Protein AF-A0A954MHF6-F1 (afdb_monomer_lite)

Foldseek 3Di:
DQALVNVVVVQVPDPLEDEDALVVVVVVVPDPADWDWDADVRNQWTWTARPVSRHIYIYHVVRNVPDPPPPPPPPPDD

pLDDT: mean 80.35, std 13.94, range [46.03, 93.88]

Secondary structure (DSSP, 8-state):
---HHHHHHHHHH-TTEEE--HHHHHHHHTSSS--EE--BGGGTEEEEE-TTT--EEEEEHHHHHTS-----------

Sequence (78 aa):
MTTVVDLRAELALRTDCQFVCADEFVSRLTSHSAYERCDEPAANLLGLMNPETGRRFLVGAEEVSRRPFAARPVSAGA

Structure (mmCIF, N/CA/C/O backbone):
data_AF-A0A954MHF6-F1
#
_entry.id   AF-A0A954MHF6-F1
#
loop_
_atom_site.group_PDB
_atom_site.id
_atom_site.type_symbol
_atom_site.label_atom_id
_atom_site.label_alt_id
_atom_site.label_comp_id
_atom_site.label_asym_id
_atom_site.label_entity_id
_atom_site.label_seq_id
_atom_site.pdbx_PDB_ins_code
_atom_site.Cartn_x
_atom_site.Cartn_y
_atom_site.Cartn_z
_atom_site.occupancy
_atom_site.B_iso_or_equiv
_atom_site.auth_seq_id
_atom_site.auth_comp_id
_atom_site.auth_asym_id
_atom_site.auth_atom_id
_atom_site.pdbx_PDB_model_num
ATOM 1 N N . MET A 1 1 ? 0.878 2.910 -24.654 1.00 54.25 1 MET A N 1
ATOM 2 C CA . MET A 1 1 ? 1.431 2.007 -23.624 1.00 54.25 1 MET A CA 1
ATOM 3 C C . MET A 1 1 ? 1.771 2.865 -22.424 1.00 54.25 1 MET A C 1
ATOM 5 O O . MET A 1 1 ? 2.738 3.610 -22.492 1.00 54.25 1 MET A O 1
ATOM 9 N N . THR A 1 2 ? 0.944 2.823 -21.385 1.00 66.88 2 THR A N 1
ATOM 10 C CA . THR A 1 2 ? 1.244 3.453 -20.093 1.00 66.88 2 THR A CA 1
ATOM 11 C C . THR A 1 2 ? 2.364 2.650 -19.435 1.00 66.88 2 THR A C 1
ATOM 13 O O . THR A 1 2 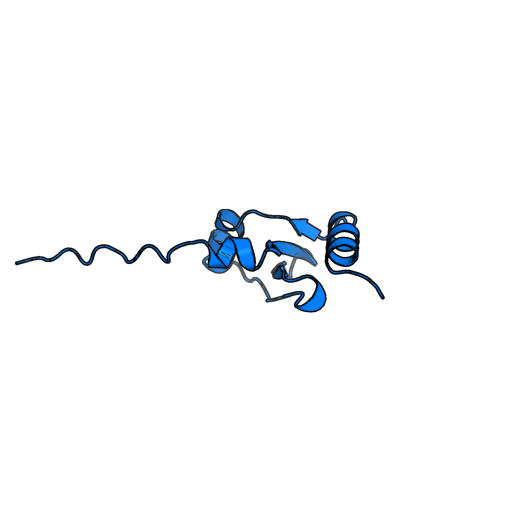? 2.304 1.420 -19.413 1.00 66.88 2 THR A O 1
ATOM 16 N N . THR A 1 3 ? 3.432 3.311 -18.994 1.00 79.31 3 THR A N 1
ATOM 17 C CA . THR A 1 3 ? 4.573 2.625 -18.369 1.00 79.31 3 THR A CA 1
ATOM 18 C C . THR A 1 3 ? 4.347 2.467 -16.865 1.00 79.31 3 THR A C 1
ATOM 20 O O . THR A 1 3 ? 3.539 3.180 -16.278 1.00 79.31 3 THR A O 1
ATOM 23 N N . VAL A 1 4 ? 5.096 1.568 -16.217 1.00 77.12 4 VAL A N 1
ATOM 24 C CA . VAL A 1 4 ? 5.083 1.398 -14.748 1.00 77.12 4 VAL A CA 1
ATOM 25 C C . VAL A 1 4 ? 5.330 2.731 -14.025 1.00 77.12 4 VAL A C 1
ATOM 27 O O . VAL A 1 4 ? 4.724 3.006 -12.994 1.00 77.12 4 VAL A O 1
ATOM 30 N N . VAL A 1 5 ? 6.208 3.574 -14.578 1.00 77.19 5 VAL A N 1
ATOM 31 C CA . VAL A 1 5 ? 6.539 4.898 -14.027 1.00 77.19 5 VAL A CA 1
ATOM 32 C C . VAL A 1 5 ? 5.347 5.851 -14.124 1.00 77.19 5 VAL A C 1
ATOM 34 O O . VAL A 1 5 ? 5.068 6.570 -13.169 1.00 77.19 5 VAL A O 1
ATOM 37 N N . ASP A 1 6 ? 4.627 5.809 -15.243 1.00 79.19 6 ASP A N 1
ATOM 38 C CA . ASP A 1 6 ? 3.452 6.645 -15.499 1.00 79.19 6 ASP A CA 1
ATOM 39 C C . ASP A 1 6 ? 2.304 6.284 -14.539 1.00 79.19 6 ASP A C 1
ATOM 41 O O . ASP A 1 6 ? 1.799 7.152 -13.836 1.00 79.19 6 ASP A O 1
ATOM 45 N N . LEU A 1 7 ? 2.027 4.985 -14.349 1.00 78.38 7 LEU A N 1
ATOM 46 C CA . LEU A 1 7 ? 1.023 4.504 -13.385 1.00 78.38 7 LEU A CA 1
ATOM 47 C C . LEU A 1 7 ? 1.347 4.909 -11.939 1.00 78.38 7 LEU A C 1
ATOM 49 O O . LEU A 1 7 ? 0.457 5.271 -11.169 1.00 78.38 7 LEU A O 1
ATOM 53 N N . ARG A 1 8 ? 2.627 4.862 -11.543 1.00 79.88 8 ARG A N 1
ATOM 54 C CA . ARG A 1 8 ? 3.051 5.315 -10.208 1.00 79.88 8 ARG A CA 1
ATOM 55 C C . ARG A 1 8 ? 2.871 6.823 -10.042 1.00 79.88 8 ARG A C 1
ATOM 57 O O . ARG A 1 8 ? 2.463 7.252 -8.966 1.00 79.88 8 ARG A O 1
ATOM 64 N N . ALA A 1 9 ? 3.157 7.608 -11.081 1.00 80.62 9 ALA A N 1
ATOM 65 C CA . ALA A 1 9 ? 2.945 9.052 -11.069 1.00 80.62 9 ALA A CA 1
ATOM 66 C C . ALA A 1 9 ? 1.450 9.401 -10.988 1.00 80.62 9 ALA A C 1
ATOM 68 O O . ALA A 1 9 ? 1.070 10.241 -10.176 1.00 80.62 9 ALA A O 1
ATOM 69 N N . GLU A 1 10 ? 0.591 8.709 -11.739 1.00 82.38 10 GLU A N 1
ATOM 70 C CA . GLU A 1 10 ? -0.865 8.875 -11.669 1.00 82.38 10 GLU A CA 1
ATOM 71 C C . GLU A 1 10 ? -1.411 8.571 -10.267 1.00 82.38 10 GLU A C 1
ATOM 73 O O . GLU A 1 10 ? -2.193 9.346 -9.714 1.00 82.38 10 GLU A O 1
ATOM 78 N N . LEU A 1 11 ? -0.957 7.479 -9.645 1.00 80.00 11 LEU A N 1
ATOM 79 C CA . LEU A 1 11 ? -1.342 7.129 -8.276 1.00 80.00 11 LEU A CA 1
ATOM 80 C C . LEU A 1 11 ? -0.805 8.129 -7.245 1.00 80.00 11 LEU A C 1
ATOM 82 O O . LEU A 1 11 ? -1.459 8.363 -6.236 1.00 80.00 11 LEU A O 1
ATOM 86 N N . ALA A 1 12 ? 0.351 8.752 -7.484 1.00 77.62 12 ALA A N 1
ATOM 87 C CA . ALA A 1 12 ? 0.902 9.770 -6.587 1.00 77.62 12 ALA A CA 1
ATOM 88 C C . ALA A 1 12 ? 0.128 11.099 -6.641 1.00 77.62 12 ALA A C 1
ATOM 90 O O . ALA A 1 12 ? 0.159 11.866 -5.681 1.00 77.62 12 ALA A O 1
ATOM 91 N N . LEU A 1 13 ? -0.575 11.370 -7.744 1.00 83.62 13 LEU A N 1
ATOM 92 C CA . LEU A 1 13 ? -1.409 12.564 -7.913 1.00 83.62 13 LEU A CA 1
ATOM 93 C C . LEU A 1 13 ? -2.792 12.423 -7.263 1.00 83.62 13 LEU A C 1
ATOM 95 O O . LEU A 1 13 ? -3.503 13.415 -7.088 1.00 83.62 13 LEU A O 1
ATOM 99 N N . ARG A 1 14 ? -3.187 11.201 -6.899 1.00 84.00 14 ARG A N 1
ATOM 100 C CA . ARG A 1 14 ? -4.470 10.915 -6.261 1.00 84.00 14 ARG A CA 1
ATOM 101 C C . ARG A 1 14 ? -4.425 11.240 -4.773 1.00 84.00 14 ARG A C 1
ATOM 103 O O . ARG A 1 14 ? -3.662 10.651 -4.020 1.00 84.00 14 ARG A O 1
ATOM 110 N N . THR A 1 15 ? -5.312 12.122 -4.323 1.00 83.31 15 THR A N 1
ATOM 111 C CA . THR A 1 15 ? -5.447 12.518 -2.910 1.00 83.31 15 THR A CA 1
ATOM 112 C C . THR A 1 15 ? -5.916 11.390 -1.989 1.00 83.31 15 THR A C 1
ATOM 114 O O . THR A 1 15 ? -5.737 11.479 -0.774 1.00 83.31 15 THR A O 1
ATOM 117 N N . ASP A 1 16 ? -6.506 10.330 -2.544 1.00 86.75 16 ASP A N 1
ATOM 118 C CA . ASP A 1 16 ? -6.881 9.117 -1.815 1.00 86.75 16 ASP A CA 1
ATOM 119 C C . ASP A 1 16 ? -5.729 8.111 -1.666 1.00 86.75 16 ASP A C 1
ATOM 121 O O . ASP A 1 16 ? -5.857 7.153 -0.905 1.00 86.75 16 ASP A O 1
ATOM 125 N N . CYS A 1 17 ? -4.607 8.326 -2.356 1.00 88.19 17 CYS A N 1
ATOM 126 C CA . CYS A 1 17 ? -3.449 7.443 -2.348 1.00 88.19 17 CYS A CA 1
ATOM 127 C C . CYS A 1 17 ? -2.291 8.059 -1.556 1.00 88.19 17 CYS A C 1
ATOM 129 O O . CYS A 1 17 ? -1.922 9.217 -1.729 1.00 88.19 17 CYS A O 1
ATOM 131 N N . GLN A 1 18 ? -1.678 7.255 -0.698 1.00 90.56 18 GLN A N 1
ATOM 132 C CA . GLN A 1 18 ? -0.509 7.622 0.081 1.00 90.56 18 GLN A CA 1
ATOM 133 C C . GLN A 1 18 ? 0.579 6.575 -0.133 1.00 90.56 18 GLN A C 1
ATOM 135 O O . GLN A 1 18 ? 0.402 5.400 0.191 1.00 90.56 18 GLN A O 1
ATOM 140 N N . PHE A 1 19 ? 1.725 7.007 -0.654 1.00 90.06 19 PHE A N 1
ATOM 141 C CA . PHE A 1 19 ? 2.910 6.161 -0.704 1.00 90.06 19 PHE A CA 1
ATOM 142 C C . PHE A 1 19 ? 3.545 6.104 0.680 1.00 90.06 19 PHE A C 1
ATOM 144 O O . PHE A 1 19 ? 3.834 7.136 1.287 1.00 90.06 19 PHE A O 1
ATOM 151 N N . VAL A 1 20 ? 3.730 4.890 1.179 1.00 90.69 20 VAL A N 1
ATOM 152 C CA . VAL A 1 20 ? 4.300 4.621 2.496 1.00 90.69 20 VAL A CA 1
ATOM 153 C C . VAL A 1 20 ? 5.534 3.748 2.346 1.00 90.69 20 VAL A C 1
ATOM 155 O O . VAL A 1 20 ? 5.655 2.979 1.393 1.00 90.69 20 VAL A O 1
ATOM 158 N N . CYS A 1 21 ? 6.446 3.849 3.307 1.00 89.31 21 CYS A N 1
ATOM 159 C CA . CYS A 1 21 ? 7.599 2.963 3.362 1.00 89.31 21 CYS A CA 1
ATOM 160 C C . CYS A 1 21 ? 7.170 1.537 3.748 1.00 89.31 21 CYS A C 1
ATOM 162 O O . CYS A 1 21 ? 6.153 1.338 4.420 1.00 89.31 21 CYS A O 1
ATOM 164 N N . ALA A 1 22 ? 8.005 0.547 3.435 1.00 88.06 22 ALA A N 1
ATOM 165 C CA . ALA A 1 22 ? 7.783 -0.854 3.799 1.00 88.06 22 ALA A CA 1
ATOM 166 C C . ALA A 1 22 ? 7.526 -1.079 5.300 1.00 88.06 22 ALA A C 1
ATOM 168 O O . ALA A 1 22 ? 6.781 -1.990 5.651 1.00 88.06 22 ALA A O 1
ATOM 169 N N . ASP A 1 23 ? 8.104 -0.262 6.188 1.00 87.81 23 ASP A N 1
ATOM 170 C CA . ASP A 1 23 ? 7.860 -0.386 7.632 1.00 87.81 23 ASP A CA 1
ATOM 171 C C . ASP A 1 23 ? 6.425 -0.058 8.011 1.00 87.81 23 ASP A C 1
ATOM 173 O O . ASP A 1 23 ? 5.747 -0.843 8.669 1.00 87.81 23 ASP A O 1
ATOM 177 N N . GLU A 1 24 ? 5.949 1.083 7.524 1.00 89.62 24 GLU A N 1
ATOM 178 C CA . GLU A 1 24 ? 4.597 1.540 7.785 1.00 89.62 24 GLU A CA 1
ATOM 179 C C . GLU A 1 24 ? 3.578 0.611 7.118 1.00 89.62 24 GLU A C 1
ATOM 181 O O . GLU A 1 24 ? 2.556 0.288 7.721 1.00 89.62 24 GLU A O 1
ATOM 186 N N . PHE A 1 25 ? 3.883 0.107 5.918 1.00 90.44 25 PHE A N 1
ATOM 187 C CA . PHE A 1 25 ? 3.044 -0.879 5.246 1.00 90.44 25 PHE A CA 1
ATOM 188 C C . PHE A 1 25 ? 2.906 -2.174 6.056 1.00 90.44 25 PHE A C 1
ATOM 190 O O . PHE A 1 25 ? 1.791 -2.629 6.298 1.00 90.44 25 PHE A O 1
ATOM 197 N N . VAL A 1 26 ? 4.023 -2.758 6.508 1.00 88.38 26 VAL A N 1
ATOM 198 C CA . VAL A 1 26 ? 4.005 -3.987 7.318 1.00 88.38 26 VAL A CA 1
ATOM 199 C C . VAL A 1 26 ? 3.323 -3.736 8.658 1.00 88.38 26 VAL A C 1
ATOM 201 O O . VAL A 1 26 ? 2.479 -4.531 9.053 1.00 88.38 26 VAL A O 1
ATOM 204 N N . SER A 1 27 ? 3.620 -2.616 9.319 1.00 89.50 27 SER A N 1
ATOM 205 C CA . SER A 1 27 ? 2.977 -2.222 10.575 1.00 89.50 27 SER A CA 1
ATOM 206 C C . SER A 1 27 ? 1.452 -2.169 10.429 1.00 89.50 27 SER A C 1
ATOM 208 O O . SER A 1 27 ? 0.734 -2.794 11.211 1.00 89.50 27 SER A O 1
ATOM 210 N N . ARG A 1 28 ? 0.947 -1.533 9.361 1.00 88.69 28 ARG A N 1
ATOM 211 C CA . ARG A 1 28 ? -0.488 -1.497 9.031 1.00 88.69 28 ARG A CA 1
ATOM 212 C C . ARG A 1 28 ? -1.050 -2.875 8.696 1.00 88.69 28 ARG A C 1
ATOM 214 O O . ARG A 1 28 ? -2.137 -3.191 9.161 1.00 88.69 28 ARG A O 1
ATOM 221 N N . LEU A 1 29 ? -0.320 -3.698 7.944 1.00 86.69 29 LEU A N 1
ATOM 222 C CA . LEU A 1 29 ? -0.732 -5.064 7.606 1.00 86.69 29 LEU A CA 1
ATOM 223 C C . LEU A 1 29 ? -0.864 -5.953 8.853 1.00 86.69 29 LEU A C 1
ATOM 225 O O . LEU A 1 29 ? -1.753 -6.793 8.920 1.00 86.69 29 LEU A O 1
ATOM 229 N N . THR A 1 30 ? 0.026 -5.775 9.831 1.00 85.75 30 THR A N 1
ATOM 230 C CA . THR A 1 30 ? 0.023 -6.520 11.102 1.00 85.75 30 THR A CA 1
ATOM 231 C C . THR A 1 30 ? -0.843 -5.881 12.188 1.00 85.75 30 THR A C 1
ATOM 233 O O . THR A 1 30 ? -0.968 -6.431 13.280 1.00 85.75 30 THR A O 1
ATOM 236 N N . SER A 1 31 ? -1.421 -4.713 11.908 1.00 85.38 31 SER A N 1
ATOM 237 C CA . SER A 1 31 ? -2.343 -4.028 12.806 1.00 85.38 31 SER A CA 1
ATOM 238 C C . SER A 1 31 ? -3.627 -4.841 12.992 1.00 85.38 31 SER A C 1
ATOM 240 O O . SER A 1 31 ? -4.067 -5.551 12.093 1.00 85.38 31 SER A O 1
ATOM 242 N N . HIS A 1 32 ? -4.304 -4.653 14.126 1.00 81.88 32 HIS A N 1
ATOM 243 C CA . HIS A 1 32 ? -5.682 -5.121 14.326 1.00 81.88 32 HIS A CA 1
ATOM 244 C C . HIS A 1 32 ? -6.730 -4.292 13.554 1.00 81.88 32 HIS A C 1
ATOM 246 O O . HIS A 1 32 ? -7.928 -4.530 13.683 1.00 81.88 32 HIS A O 1
ATOM 252 N N . SER A 1 33 ? -6.300 -3.294 12.779 1.00 82.94 33 SER A N 1
ATOM 253 C CA . SER A 1 33 ? -7.172 -2.495 11.918 1.00 82.94 33 SER A CA 1
ATOM 254 C C . SER A 1 33 ? -7.666 -3.305 10.718 1.00 82.94 33 SER A C 1
ATOM 256 O O . SER A 1 33 ? -6.899 -4.034 10.093 1.00 82.94 33 SER A O 1
ATOM 258 N N . ALA A 1 34 ? -8.932 -3.117 10.347 1.00 83.06 34 ALA A N 1
ATOM 259 C CA . ALA A 1 34 ? -9.495 -3.706 9.140 1.00 83.06 34 ALA A CA 1
ATOM 260 C C . ALA A 1 34 ? -8.952 -2.976 7.900 1.00 83.06 34 ALA A C 1
ATOM 262 O O . ALA A 1 34 ? -9.416 -1.892 7.559 1.00 83.06 34 ALA A O 1
ATOM 263 N N . TYR A 1 35 ? -7.948 -3.555 7.244 1.00 90.75 35 TYR A N 1
ATOM 264 C CA . TYR A 1 35 ? -7.477 -3.122 5.929 1.00 90.75 35 TYR A CA 1
ATOM 265 C C . TYR A 1 35 ? -7.817 -4.184 4.880 1.00 90.75 35 TYR A C 1
ATOM 267 O O . TYR A 1 35 ? -7.694 -5.381 5.133 1.00 90.75 35 TYR A O 1
ATOM 275 N N . GLU A 1 36 ? -8.204 -3.742 3.687 1.00 91.69 36 GLU A N 1
ATOM 276 C CA . GLU A 1 36 ? -8.427 -4.594 2.519 1.00 91.69 36 GLU A CA 1
ATOM 277 C C . GLU A 1 36 ? -7.219 -4.541 1.583 1.00 91.69 36 GLU A C 1
ATOM 279 O O . GLU A 1 36 ? -6.564 -3.507 1.459 1.00 91.69 36 GLU A O 1
ATOM 284 N N . ARG A 1 37 ? -6.909 -5.642 0.891 1.00 91.06 37 ARG A N 1
ATOM 285 C CA . ARG A 1 37 ? -5.826 -5.641 -0.102 1.00 91.06 37 ARG A CA 1
ATOM 286 C C . ARG A 1 37 ? -6.267 -4.935 -1.381 1.00 91.06 37 ARG A C 1
ATOM 288 O O . ARG A 1 37 ? -7.314 -5.252 -1.935 1.00 91.06 37 ARG A O 1
ATOM 295 N N . CYS A 1 38 ? -5.432 -4.026 -1.870 1.00 91.25 38 CYS A N 1
ATOM 296 C CA . CYS A 1 38 ? -5.636 -3.291 -3.118 1.00 91.25 38 CYS A CA 1
ATOM 297 C C . CYS A 1 38 ? -4.326 -3.201 -3.918 1.00 91.25 38 CYS A C 1
ATOM 299 O O . CYS A 1 38 ? -3.851 -2.116 -4.251 1.00 91.25 38 CYS A O 1
ATOM 301 N N . ASP A 1 39 ? -3.688 -4.347 -4.152 1.00 91.12 39 ASP A N 1
ATOM 302 C CA . ASP A 1 39 ? -2.421 -4.406 -4.884 1.00 91.12 39 ASP A CA 1
ATOM 303 C C . ASP A 1 39 ? -2.594 -3.973 -6.346 1.00 91.12 39 ASP A C 1
ATOM 305 O O . ASP A 1 39 ? -3.581 -4.316 -6.995 1.00 91.12 39 ASP A O 1
ATOM 309 N N . GLU A 1 40 ? -1.596 -3.271 -6.878 1.00 87.88 40 GLU A N 1
ATOM 310 C CA . GLU A 1 40 ? -1.579 -2.772 -8.254 1.00 87.88 40 GLU A CA 1
ATOM 311 C C . GLU A 1 40 ? -0.422 -3.451 -9.010 1.00 87.88 40 GLU A C 1
ATOM 313 O O . GLU A 1 40 ? 0.689 -2.904 -9.097 1.00 87.88 40 GLU A O 1
ATOM 318 N N . PRO A 1 41 ? -0.636 -4.668 -9.557 1.00 85.88 41 PRO A N 1
ATOM 319 C CA . PRO A 1 41 ? 0.430 -5.460 -10.171 1.00 85.88 41 PRO A CA 1
ATOM 320 C C . PRO A 1 41 ? 1.029 -4.778 -11.407 1.00 85.88 41 PRO A C 1
ATOM 322 O O . PRO A 1 41 ? 2.227 -4.898 -11.653 1.00 85.88 41 PRO A O 1
ATOM 325 N N . ALA A 1 42 ? 0.231 -4.002 -12.148 1.00 84.69 42 ALA A N 1
ATOM 326 C CA . ALA A 1 42 ? 0.693 -3.244 -13.311 1.00 84.69 42 ALA A CA 1
ATOM 327 C C . ALA A 1 42 ? 1.703 -2.136 -12.950 1.00 84.69 42 ALA A C 1
ATOM 329 O O . ALA A 1 42 ? 2.525 -1.759 -13.783 1.00 84.69 42 ALA A O 1
ATOM 330 N N . ALA A 1 43 ? 1.668 -1.641 -11.709 1.00 84.69 43 ALA A N 1
ATOM 331 C CA . ALA A 1 43 ? 2.577 -0.621 -11.190 1.00 84.69 43 ALA A CA 1
ATOM 332 C C . ALA A 1 43 ? 3.686 -1.202 -10.288 1.00 84.69 43 ALA A C 1
ATOM 334 O O . ALA A 1 43 ? 4.496 -0.446 -9.749 1.00 84.69 43 ALA A O 1
ATOM 335 N N . ASN A 1 44 ? 3.736 -2.532 -10.122 1.00 87.88 44 ASN A N 1
ATOM 336 C CA . ASN A 1 44 ? 4.606 -3.231 -9.170 1.00 87.88 44 ASN A CA 1
ATOM 337 C C . ASN A 1 44 ? 4.443 -2.729 -7.717 1.00 87.88 44 ASN A C 1
ATOM 339 O O . ASN A 1 44 ? 5.423 -2.578 -6.978 1.00 87.88 44 ASN A O 1
ATOM 343 N N . LEU A 1 45 ? 3.201 -2.436 -7.316 1.00 89.69 45 LEU A N 1
ATOM 344 C CA . LEU A 1 45 ? 2.871 -1.929 -5.985 1.00 89.69 45 LEU A CA 1
ATOM 345 C C . LEU A 1 45 ? 2.024 -2.930 -5.202 1.00 89.69 45 LEU A C 1
ATOM 347 O O . LEU A 1 45 ? 1.097 -3.540 -5.733 1.00 89.69 45 LEU A O 1
ATOM 351 N N . LEU A 1 46 ? 2.317 -3.034 -3.911 1.00 91.75 46 LEU A N 1
ATOM 352 C CA . LEU A 1 46 ? 1.434 -3.648 -2.929 1.00 91.75 46 LEU A CA 1
ATOM 353 C C . LEU A 1 46 ? 0.577 -2.558 -2.292 1.00 91.75 46 LEU A C 1
ATOM 355 O O . LEU A 1 46 ? 1.049 -1.435 -2.095 1.00 91.75 46 LEU A O 1
ATOM 359 N N . GLY A 1 47 ? -0.673 -2.887 -1.977 1.00 92.88 47 GLY A N 1
ATOM 360 C CA . GLY A 1 47 ? -1.651 -1.895 -1.551 1.00 92.88 47 GLY A CA 1
ATOM 361 C C . GLY A 1 47 ? -2.540 -2.365 -0.412 1.00 92.88 47 GLY A C 1
ATOM 362 O O . GLY A 1 47 ? -2.997 -3.509 -0.395 1.00 92.88 47 GLY A O 1
ATOM 363 N N . LEU A 1 48 ? -2.809 -1.456 0.522 1.00 93.56 48 LEU A N 1
ATOM 364 C CA . LEU A 1 48 ? -3.811 -1.615 1.571 1.00 93.56 48 LEU A CA 1
ATOM 365 C C . LEU A 1 48 ? -4.804 -0.463 1.517 1.00 93.56 48 LEU A C 1
ATOM 367 O O . LEU A 1 48 ? -4.412 0.699 1.565 1.00 93.56 48 LEU A O 1
ATOM 371 N N . MET A 1 49 ? -6.090 -0.773 1.466 1.00 93.88 49 MET A N 1
ATOM 372 C CA . MET A 1 49 ? -7.168 0.200 1.525 1.00 93.88 49 MET A CA 1
ATOM 373 C C . MET A 1 49 ? -7.824 0.148 2.899 1.00 93.88 49 MET A C 1
ATOM 375 O O . MET A 1 49 ? -8.148 -0.922 3.406 1.00 93.88 49 MET A O 1
ATOM 379 N N . ASN A 1 50 ? -8.036 1.307 3.508 1.00 91.38 50 ASN A N 1
ATOM 380 C CA . ASN A 1 50 ? -8.907 1.418 4.666 1.00 91.38 50 ASN A CA 1
ATOM 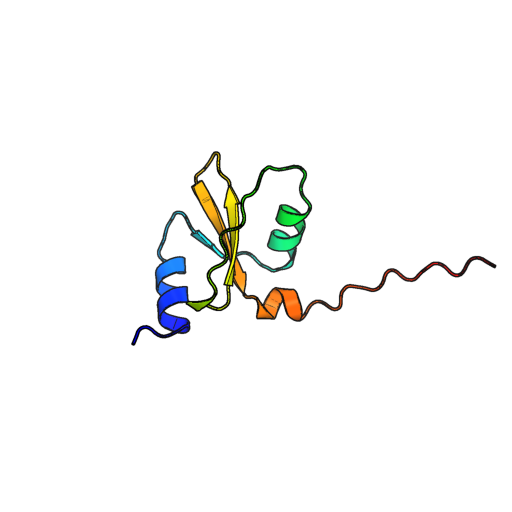381 C C . ASN A 1 50 ? -10.364 1.549 4.166 1.00 91.38 50 ASN A C 1
ATOM 383 O O . ASN A 1 50 ? -10.667 2.550 3.513 1.00 91.38 50 ASN A O 1
ATOM 387 N N . PRO A 1 51 ? -11.260 0.589 4.455 1.00 88.94 51 PRO A N 1
ATOM 388 C CA . PRO A 1 51 ? -12.631 0.586 3.940 1.00 88.94 51 PRO A CA 1
ATOM 389 C C . PRO A 1 51 ? -13.502 1.702 4.531 1.00 88.94 51 PRO A C 1
ATOM 391 O O . PRO A 1 51 ? -14.454 2.140 3.894 1.00 88.94 51 PRO A O 1
ATOM 394 N N . GLU A 1 52 ? -13.171 2.197 5.726 1.00 88.25 52 GLU A N 1
ATOM 395 C CA . GLU A 1 52 ? -13.931 3.256 6.401 1.00 88.25 52 GLU A CA 1
ATOM 396 C C . GLU A 1 52 ? -13.631 4.643 5.818 1.00 88.25 52 GLU A C 1
ATOM 398 O O . GLU A 1 52 ? -14.508 5.497 5.731 1.00 88.25 52 GLU A O 1
ATOM 403 N N . THR A 1 53 ? -12.380 4.877 5.415 1.00 87.12 53 THR A N 1
ATOM 404 C CA . THR A 1 53 ? -11.906 6.184 4.924 1.00 87.12 53 THR A CA 1
ATOM 405 C C . THR A 1 53 ? -11.664 6.220 3.416 1.00 87.12 53 THR A C 1
ATOM 407 O O . THR A 1 53 ? -11.429 7.292 2.864 1.00 87.12 53 THR A O 1
ATOM 410 N N . GLY A 1 54 ? -11.656 5.063 2.749 1.00 87.31 54 GLY A N 1
ATOM 411 C CA . GLY A 1 54 ? -11.296 4.917 1.337 1.00 87.31 54 GLY A CA 1
ATOM 412 C C . GLY A 1 54 ? -9.821 5.193 1.025 1.00 87.31 54 GLY A C 1
ATOM 413 O O . GLY A 1 54 ? -9.430 5.165 -0.141 1.00 87.31 54 GLY A O 1
ATOM 414 N N . ARG A 1 55 ? -8.989 5.466 2.040 1.00 90.19 55 ARG A N 1
ATOM 415 C CA . ARG A 1 55 ? -7.567 5.781 1.862 1.00 90.19 55 ARG A CA 1
ATOM 416 C C . ARG A 1 55 ? -6.771 4.547 1.473 1.00 90.19 55 ARG A C 1
ATOM 418 O O . ARG A 1 55 ? -6.881 3.507 2.122 1.00 90.19 55 ARG A O 1
ATOM 425 N N . ARG A 1 56 ? -5.922 4.698 0.462 1.00 91.44 56 ARG A 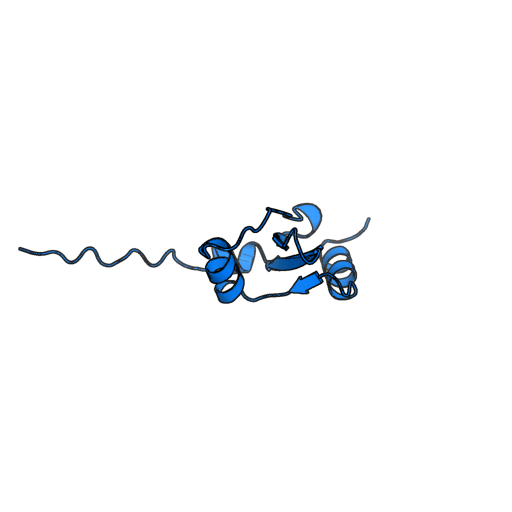N 1
ATOM 426 C CA . ARG A 1 56 ? -5.045 3.658 -0.075 1.00 91.44 56 ARG A CA 1
ATOM 427 C C . ARG A 1 56 ? -3.610 3.933 0.333 1.00 91.44 56 ARG A C 1
ATOM 429 O O . ARG A 1 56 ? -3.090 5.017 0.099 1.00 91.44 56 ARG A O 1
ATOM 436 N N . PHE A 1 57 ? -2.965 2.938 0.909 1.00 92.25 57 PHE A N 1
ATOM 437 C CA . PHE A 1 57 ? -1.564 2.956 1.292 1.00 92.25 57 PHE A CA 1
ATOM 438 C C . PHE A 1 57 ? -0.810 2.038 0.343 1.00 92.25 57 PHE A C 1
ATOM 440 O O . PHE A 1 57 ? -1.084 0.839 0.301 1.00 92.25 57 PHE A O 1
ATOM 447 N N . LEU A 1 58 ? 0.104 2.604 -0.435 1.00 92.81 58 LEU A N 1
ATOM 448 C CA . LEU A 1 58 ? 0.824 1.901 -1.491 1.00 92.81 58 LEU A CA 1
ATOM 449 C C . LEU A 1 58 ? 2.310 1.821 -1.152 1.00 92.81 58 LEU A C 1
ATOM 451 O O . LEU A 1 58 ? 2.897 2.791 -0.673 1.00 92.81 58 LEU A O 1
ATOM 455 N N . VAL A 1 59 ? 2.930 0.684 -1.445 1.00 91.94 59 VAL A N 1
ATOM 456 C CA . VAL A 1 59 ? 4.374 0.471 -1.296 1.00 91.94 59 VAL A CA 1
ATOM 457 C C . VAL A 1 59 ? 4.919 -0.270 -2.511 1.00 91.94 59 VAL A C 1
ATOM 459 O O . VAL A 1 59 ? 4.237 -1.108 -3.099 1.00 91.94 59 VAL A O 1
ATOM 462 N N . GLY A 1 60 ? 6.162 0.013 -2.900 1.00 89.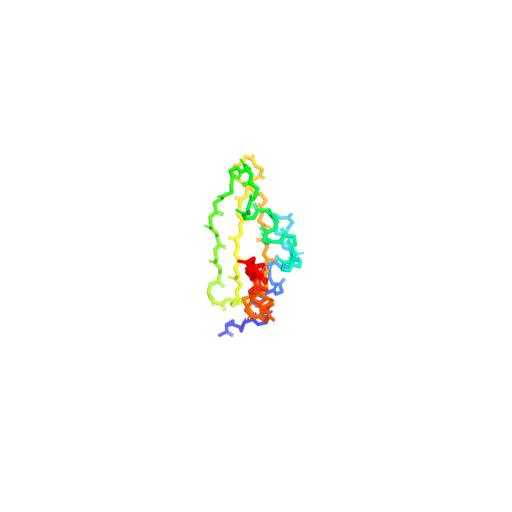81 60 GLY A N 1
ATOM 463 C CA . GLY A 1 60 ? 6.838 -0.764 -3.939 1.00 89.81 60 GLY A CA 1
ATOM 464 C C . GLY A 1 60 ? 7.045 -2.214 -3.500 1.00 89.81 60 GLY A C 1
ATOM 465 O O . GLY A 1 60 ? 7.605 -2.462 -2.431 1.00 89.81 60 GLY A O 1
ATOM 466 N N . ALA A 1 61 ? 6.656 -3.185 -4.331 1.00 87.81 61 ALA A N 1
ATOM 467 C CA . ALA A 1 61 ? 6.845 -4.607 -4.021 1.00 87.81 61 ALA A CA 1
ATOM 468 C C . ALA A 1 61 ? 8.330 -4.965 -3.807 1.00 87.81 61 ALA A C 1
ATOM 470 O O . ALA A 1 61 ? 8.677 -5.809 -2.976 1.00 87.81 61 ALA A O 1
ATOM 471 N N . GLU A 1 62 ? 9.223 -4.269 -4.513 1.00 86.56 62 GLU A N 1
ATOM 472 C CA . GLU A 1 62 ? 10.676 -4.363 -4.346 1.00 86.56 62 GLU A CA 1
ATOM 473 C C . GLU A 1 62 ? 11.163 -3.904 -2.963 1.00 86.56 62 GLU A C 1
ATOM 475 O O . GLU A 1 62 ? 12.139 -4.444 -2.446 1.00 86.56 62 GLU A O 1
ATOM 480 N N . GLU A 1 63 ? 10.480 -2.944 -2.340 1.00 83.19 63 GLU A N 1
ATOM 481 C CA . GLU A 1 63 ? 10.866 -2.380 -1.046 1.00 83.19 63 GLU A CA 1
ATOM 482 C C . GLU A 1 63 ? 10.530 -3.341 0.099 1.00 83.19 63 GLU A C 1
ATOM 484 O O . GLU A 1 63 ? 11.314 -3.514 1.033 1.00 83.19 63 GLU A O 1
ATOM 489 N N . VAL A 1 64 ? 9.398 -4.040 -0.020 1.00 80.69 64 VAL A N 1
ATOM 490 C CA . VAL A 1 64 ? 8.990 -5.092 0.920 1.00 80.69 64 VAL A CA 1
ATOM 491 C C . VAL A 1 64 ? 9.851 -6.346 0.742 1.00 80.69 64 VAL A C 1
ATOM 493 O O . VAL A 1 64 ? 10.294 -6.927 1.729 1.00 80.69 64 VAL A O 1
ATOM 496 N N . SER A 1 65 ? 10.159 -6.728 -0.502 1.00 75.88 65 SER A N 1
ATOM 497 C CA . SER A 1 65 ? 10.946 -7.936 -0.808 1.00 75.88 65 SER A CA 1
ATOM 498 C C . SER A 1 65 ? 12.416 -7.836 -0.386 1.00 75.88 65 SER A C 1
ATOM 500 O O . SER A 1 65 ? 13.056 -8.851 -0.127 1.00 75.88 65 SER A O 1
ATOM 502 N N . ARG A 1 66 ? 12.971 -6.619 -0.304 1.00 65.75 66 ARG A N 1
ATOM 503 C CA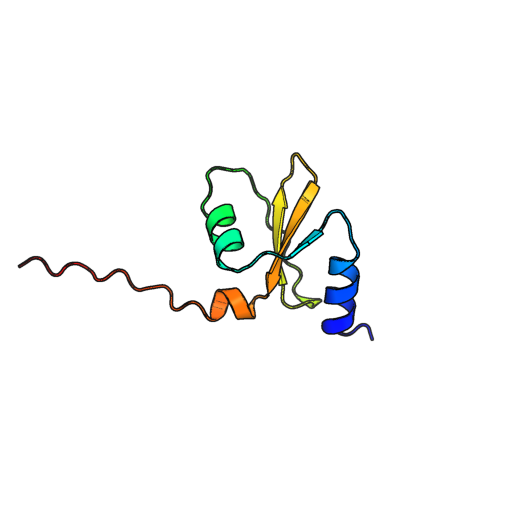 . ARG A 1 66 ? 14.346 -6.379 0.166 1.00 65.75 66 ARG A CA 1
ATOM 504 C C . ARG A 1 66 ? 14.502 -6.463 1.678 1.00 65.75 66 ARG A C 1
ATOM 506 O O . ARG A 1 66 ? 15.636 -6.421 2.152 1.00 65.75 66 ARG A O 1
ATOM 513 N N . ARG A 1 67 ? 13.414 -6.586 2.446 1.00 59.47 67 ARG A N 1
ATOM 514 C CA . ARG A 1 67 ? 13.542 -6.921 3.861 1.00 59.47 67 ARG A CA 1
ATOM 515 C C . ARG A 1 67 ? 13.974 -8.381 3.943 1.00 59.47 67 ARG A C 1
ATOM 517 O O . ARG A 1 67 ? 13.172 -9.247 3.589 1.00 59.47 67 ARG A O 1
ATOM 524 N N . PRO A 1 68 ? 15.187 -8.700 4.438 1.00 50.34 68 PRO A N 1
ATOM 525 C CA . PRO A 1 68 ? 15.368 -10.021 5.000 1.00 50.34 68 PRO A CA 1
ATOM 526 C C . PRO A 1 68 ? 14.280 -10.121 6.064 1.00 50.34 68 PRO A C 1
ATOM 528 O O . PRO A 1 68 ? 14.228 -9.287 6.969 1.00 50.34 68 PRO A O 1
ATOM 531 N N . PHE A 1 69 ? 13.351 -11.064 5.907 1.00 50.72 69 PHE A N 1
ATOM 532 C CA . PHE A 1 69 ? 12.531 -11.513 7.019 1.00 50.72 69 PHE A CA 1
ATOM 533 C C . PHE A 1 69 ? 13.553 -11.796 8.109 1.00 50.72 69 PHE A C 1
ATOM 535 O O . PHE A 1 69 ? 14.344 -12.725 7.948 1.00 50.72 69 PHE A O 1
ATOM 542 N N . ALA A 1 70 ? 13.686 -10.892 9.085 1.00 48.72 70 ALA A N 1
ATOM 543 C CA . ALA A 1 70 ? 14.689 -11.018 10.118 1.00 48.72 70 ALA A CA 1
ATOM 544 C C . ALA A 1 70 ? 14.312 -12.312 10.815 1.00 48.72 70 ALA A C 1
ATOM 546 O O . ALA A 1 70 ? 13.339 -12.357 11.569 1.00 48.72 70 ALA A O 1
ATOM 547 N N . ALA A 1 71 ? 14.997 -13.390 10.432 1.00 47.22 71 ALA A N 1
ATOM 548 C CA . ALA A 1 71 ? 14.863 -14.681 11.044 1.00 47.22 71 ALA A CA 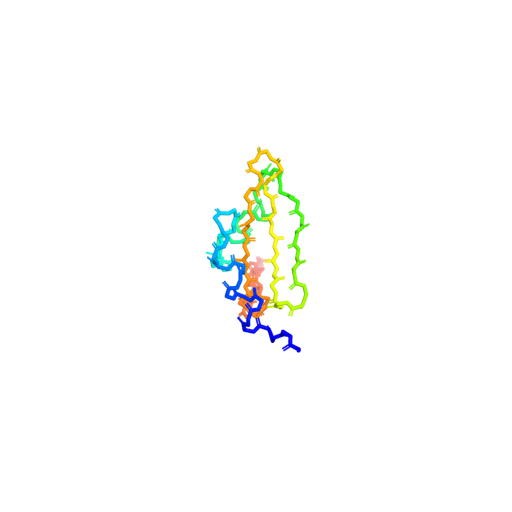1
ATOM 549 C C . ALA A 1 71 ? 15.119 -14.380 12.508 1.00 47.22 71 ALA A C 1
ATOM 551 O O . ALA A 1 71 ? 16.229 -13.986 12.874 1.00 47.22 71 ALA A O 1
ATOM 552 N N . ARG A 1 72 ? 14.051 -14.417 13.313 1.00 46.03 72 ARG A N 1
ATOM 553 C CA . ARG A 1 72 ? 14.165 -14.291 14.760 1.00 46.03 72 ARG A CA 1
ATOM 554 C C . ARG A 1 72 ? 15.331 -15.199 15.133 1.00 46.03 72 ARG A C 1
ATOM 556 O O . ARG A 1 72 ? 15.282 -16.366 14.730 1.00 46.03 72 ARG A O 1
ATOM 563 N N . PRO A 1 73 ? 16.374 -14.718 15.829 1.00 48.28 73 PRO A N 1
ATOM 564 C CA . PRO A 1 73 ? 17.295 -15.650 16.435 1.00 48.28 73 PRO A CA 1
ATOM 565 C C . PRO A 1 73 ? 16.421 -16.498 17.355 1.00 48.28 73 PRO A C 1
ATOM 567 O O . PRO A 1 73 ? 15.867 -16.006 18.338 1.00 48.28 73 PRO A O 1
ATOM 570 N N . VAL A 1 74 ? 16.185 -17.747 16.958 1.00 59.25 74 VAL A N 1
ATOM 571 C CA . VAL A 1 74 ? 15.720 -18.778 17.872 1.00 59.25 74 VAL A CA 1
ATOM 572 C C . VAL A 1 74 ? 16.778 -18.781 18.954 1.00 59.25 74 VAL A C 1
ATOM 574 O O . VAL A 1 74 ? 17.919 -19.161 18.707 1.00 59.25 74 VAL A O 1
ATOM 577 N N . SER A 1 75 ? 16.432 -18.219 20.110 1.00 53.59 75 SER A N 1
ATOM 578 C CA . SER A 1 75 ? 17.245 -18.318 21.306 1.00 53.59 75 SER A CA 1
ATOM 579 C C . SER A 1 75 ? 17.493 -19.806 21.517 1.00 53.59 75 SER A C 1
ATOM 581 O O . SER A 1 75 ? 16.579 -20.542 21.884 1.00 53.59 75 SER A O 1
ATOM 583 N N . ALA A 1 76 ? 18.701 -20.258 21.184 1.00 51.34 76 ALA A N 1
ATOM 584 C CA . ALA A 1 76 ? 19.174 -21.586 21.508 1.00 51.34 76 ALA A CA 1
ATOM 585 C C . ALA A 1 76 ? 19.339 -21.616 23.028 1.00 51.34 76 ALA A C 1
ATOM 587 O O . ALA A 1 76 ? 20.370 -21.226 23.566 1.00 51.34 76 ALA A O 1
ATOM 588 N N . GLY A 1 77 ? 18.254 -21.959 23.716 1.00 58.34 77 GLY A N 1
ATOM 589 C CA . GLY A 1 77 ? 18.301 -22.369 25.104 1.00 58.34 77 GLY A CA 1
ATOM 590 C C . GLY A 1 77 ? 18.749 -23.821 25.154 1.00 58.34 77 GLY A C 1
ATOM 591 O O . GLY A 1 77 ? 17.976 -24.702 24.780 1.00 58.34 77 GLY A O 1
ATOM 592 N N . ALA A 1 78 ? 19.986 -24.039 25.589 1.00 46.28 78 ALA A N 1
ATOM 593 C CA . ALA A 1 78 ? 20.446 -25.248 26.264 1.00 46.28 78 ALA A CA 1
ATOM 594 C C . ALA A 1 78 ? 21.698 -24.897 27.073 1.00 46.28 78 ALA A C 1
ATOM 596 O O . ALA A 1 78 ? 22.653 -24.369 26.459 1.00 46.28 78 ALA A O 1
#

Radius of gyration: 15.3 Å; chains: 1; bounding box: 34×38×50 Å